Protein AF-A0A952UTQ4-F1 (afdb_monomer_lite)

Sequence (171 aa):
MLCSLGALASLALGCSELERYDTKAGEAYCGNIVGAEFIRTPERQGGFSQELRARITLDVNQQHGPQLVLTTSDVSGPCAPRPTFDDAPLVTVPELSSDPFSQLTFGDGRDYNFVGWVESTCRGPVMAVVSLMNDSELELRLLKPPVETEAGPRPAFALFRTKLSTGSCGF

Foldseek 3Di:
DDDDDDDPDDPPPPPDPCVLLAADVQKWWKWFWDQDPVQFDDVVQVADDRRKMKTKGWDQPDPQGIKMFIAIDPCVGPLHVGGQGDRWIWPWDHDDPPDPVNVDDPDPFFPDKTKTWTQTNPPGIWIWIWTCGNVRKIKIKTWAFFDQDPVGTDIGIIIIITHMDRHDSPD

Secondary structure (DSSP, 8-state):
--------------S-GGGGGPPPTTEEEEEEB---TTT--BGGGT-B-TT-EEEEEEE---TTS-EEEEEES-TTSTTTTS-SSSSEEEEEPP--TT-GGGG----SSEEEEEEEEEEETTTEEEEEEEEEETTSEEEEEEEEEEEP-TT--EEEEEEEEEEEEES----

Radius of gyration: 19.67 Å; chains: 1; bounding box: 75×30×57 Å

Structure (mmCIF, N/CA/C/O backbone):
data_AF-A0A952UTQ4-F1
#
_entry.id   AF-A0A952UTQ4-F1
#
loop_
_atom_site.group_PDB
_atom_site.id
_atom_site.type_symbol
_atom_site.label_atom_id
_atom_site.label_alt_id
_atom_site.label_comp_id
_atom_site.label_asym_id
_atom_site.label_entity_id
_atom_site.label_seq_id
_atom_site.pdbx_PDB_ins_code
_atom_site.Cartn_x
_atom_site.Cartn_y
_atom_site.Cartn_z
_atom_site.occupancy
_atom_site.B_iso_or_equiv
_atom_site.auth_seq_id
_atom_site.auth_comp_id
_atom_site.auth_asym_id
_atom_site.auth_atom_id
_atom_site.pdbx_PDB_model_num
ATOM 1 N N . MET A 1 1 ? -56.615 10.408 33.023 1.00 39.06 1 MET A N 1
ATOM 2 C CA . MET A 1 1 ? -56.529 9.671 31.748 1.00 39.06 1 MET A CA 1
ATOM 3 C C . MET A 1 1 ? -55.117 9.895 31.218 1.00 39.06 1 MET A C 1
ATOM 5 O O . MET A 1 1 ? -54.803 11.011 30.834 1.00 39.06 1 MET A O 1
ATOM 9 N N . LEU A 1 2 ? -54.234 8.905 31.400 1.00 53.53 2 LEU A N 1
ATOM 10 C CA . LEU A 1 2 ? -52.824 8.930 30.987 1.00 53.53 2 LEU A CA 1
ATOM 11 C C . LEU A 1 2 ? -52.709 8.654 29.478 1.00 53.53 2 LEU A C 1
ATOM 13 O O . LEU A 1 2 ? -53.370 7.734 29.004 1.00 53.53 2 LEU A O 1
ATOM 17 N N . CYS A 1 3 ? -51.853 9.388 28.766 1.00 40.62 3 CYS A N 1
ATOM 18 C CA . CYS A 1 3 ? -51.257 9.029 27.465 1.00 40.62 3 CYS A CA 1
ATOM 19 C C . CYS A 1 3 ? -50.252 10.130 27.092 1.00 40.62 3 CYS A C 1
ATOM 21 O O . CYS A 1 3 ? -50.626 11.294 27.115 1.00 40.62 3 CYS A O 1
ATOM 23 N N . SER A 1 4 ? -48.999 9.935 26.709 1.00 50.59 4 SER A N 1
ATOM 24 C CA . SER A 1 4 ? -48.056 8.819 26.715 1.00 50.59 4 SER A CA 1
ATOM 25 C C . SER A 1 4 ? -46.700 9.496 26.479 1.00 50.59 4 SER A C 1
ATOM 27 O O . SER A 1 4 ? -46.559 10.235 25.507 1.00 50.59 4 SER A O 1
ATOM 29 N N . LEU A 1 5 ? -45.711 9.281 27.352 1.00 60.00 5 LEU A N 1
ATOM 30 C CA . LEU A 1 5 ? -44.307 9.491 26.989 1.00 60.00 5 LEU A CA 1
ATOM 31 C C . LEU A 1 5 ? -43.943 8.364 26.014 1.00 60.00 5 LEU A C 1
ATOM 33 O O . LEU A 1 5 ? -44.073 7.197 26.379 1.00 60.00 5 LEU A O 1
ATOM 37 N N . GLY A 1 6 ? -43.520 8.683 24.791 1.00 49.53 6 GLY A N 1
ATOM 38 C CA . GLY A 1 6 ? -43.245 7.665 23.778 1.00 49.53 6 GLY A CA 1
ATOM 39 C C . GLY A 1 6 ? -42.192 8.079 22.756 1.00 49.53 6 GLY A C 1
ATOM 40 O O . GLY A 1 6 ? -42.510 8.752 21.787 1.00 49.53 6 GLY A O 1
ATOM 41 N N . ALA A 1 7 ? -40.970 7.594 22.992 1.00 52.22 7 ALA A N 1
ATOM 42 C CA . ALA A 1 7 ? -39.942 7.233 22.009 1.00 52.22 7 ALA A CA 1
ATOM 43 C C . ALA A 1 7 ? -39.345 8.331 21.098 1.00 52.22 7 ALA A C 1
ATOM 45 O O . ALA A 1 7 ? -39.645 8.423 19.913 1.00 52.22 7 ALA A O 1
ATOM 46 N N . LEU A 1 8 ? -38.356 9.053 21.636 1.00 51.09 8 LEU A N 1
ATOM 47 C CA . LEU A 1 8 ? -37.249 9.643 20.871 1.00 51.09 8 LEU A CA 1
ATOM 48 C C . LEU A 1 8 ? -35.978 8.836 21.175 1.00 51.09 8 LEU A C 1
ATOM 50 O O . LEU A 1 8 ? -35.185 9.209 22.032 1.00 51.09 8 LEU A O 1
ATOM 54 N N . ALA A 1 9 ? -35.816 7.681 20.535 1.00 57.69 9 ALA A N 1
ATOM 55 C CA . ALA A 1 9 ? -34.565 6.928 20.555 1.00 57.69 9 ALA A CA 1
ATOM 56 C C . ALA A 1 9 ? -34.515 6.000 19.336 1.00 57.69 9 ALA A C 1
ATOM 58 O O . ALA A 1 9 ? -35.528 5.382 19.012 1.00 57.69 9 ALA A O 1
ATOM 59 N N . SER A 1 10 ? -33.328 5.895 18.726 1.00 49.22 10 SER A N 1
ATOM 60 C CA . SER A 1 10 ? -32.946 5.012 17.603 1.00 49.22 10 SER A CA 1
ATOM 61 C C . SER A 1 10 ? -32.897 5.648 16.201 1.00 49.22 10 SER A C 1
ATOM 63 O O . SER A 1 10 ? -33.467 5.121 15.254 1.00 49.22 10 SER A O 1
ATOM 65 N N . LEU A 1 11 ? -32.137 6.738 16.040 1.00 47.31 11 LEU A N 1
ATOM 66 C CA . LEU A 1 11 ? -31.572 7.169 14.742 1.00 47.31 11 LEU A CA 1
ATOM 67 C C . LEU A 1 11 ? -30.029 7.146 14.782 1.00 47.31 11 LEU A C 1
ATOM 69 O O . LEU A 1 11 ? -29.372 8.070 14.320 1.00 47.31 11 LEU A O 1
ATOM 73 N N . ALA A 1 12 ? -29.441 6.109 15.387 1.00 51.69 12 ALA A N 1
ATOM 74 C CA . ALA A 1 12 ? -27.987 5.979 15.554 1.00 51.69 12 ALA A CA 1
ATOM 75 C C . ALA A 1 12 ? -27.434 4.644 15.020 1.00 51.69 12 ALA A C 1
ATOM 77 O O . ALA A 1 12 ? -26.519 4.077 15.604 1.00 51.69 12 ALA A O 1
ATOM 78 N N . LEU A 1 13 ? -27.999 4.108 13.934 1.00 47.84 13 LEU A N 1
ATOM 79 C CA . LEU A 1 13 ? -27.499 2.884 13.292 1.00 47.84 13 LEU A CA 1
ATOM 80 C C . LEU A 1 13 ? -27.255 3.148 11.807 1.00 47.84 13 LEU A C 1
ATOM 82 O O . LEU A 1 13 ? -28.045 2.778 10.946 1.00 47.84 13 LEU A O 1
ATOM 86 N N . GLY A 1 14 ? -26.170 3.865 11.545 1.00 43.69 14 GLY A N 1
ATOM 87 C CA . GLY A 1 14 ? -25.640 4.095 10.205 1.00 43.69 14 GLY A CA 1
ATOM 88 C C . GLY A 1 14 ? -24.215 4.649 10.206 1.00 43.69 14 GLY A C 1
ATOM 89 O O . GLY A 1 14 ? -23.772 5.118 9.163 1.00 43.69 14 GLY A O 1
ATOM 90 N N . CYS A 1 15 ? -23.512 4.632 11.351 1.00 54.62 15 CYS A N 1
ATOM 91 C CA . CYS A 1 15 ? -22.056 4.799 11.364 1.00 54.62 15 CYS A CA 1
ATOM 92 C C . CYS A 1 15 ? -21.483 3.719 10.451 1.00 54.62 15 CYS A C 1
ATOM 94 O O . CYS A 1 15 ? -21.892 2.556 10.541 1.00 54.62 15 CYS A O 1
ATOM 96 N N . SER A 1 16 ? -20.683 4.144 9.481 1.00 59.03 16 SER A N 1
ATOM 97 C CA . SER A 1 16 ? -20.438 3.343 8.291 1.00 59.03 16 SER A CA 1
ATOM 98 C C . SER A 1 16 ? -19.697 2.069 8.683 1.00 59.03 16 SER A C 1
ATOM 100 O O . SER A 1 16 ? -18.758 2.097 9.475 1.00 59.03 16 SER A O 1
ATOM 102 N N . GLU A 1 17 ? -20.110 0.932 8.124 1.00 77.44 17 GLU A N 1
ATOM 103 C CA . GLU A 1 17 ? -19.470 -0.362 8.376 1.00 77.44 17 GLU A CA 1
ATOM 104 C C . GLU A 1 17 ? -17.954 -0.343 8.069 1.00 77.44 17 GLU A C 1
ATOM 106 O O . GLU A 1 17 ? -17.196 -1.178 8.562 1.00 77.44 17 GLU A O 1
ATOM 111 N N . LEU A 1 18 ? -17.505 0.661 7.312 1.00 87.50 18 LEU A N 1
ATOM 112 C CA . LEU A 1 18 ? -16.127 0.868 6.902 1.00 87.50 18 LEU A CA 1
ATOM 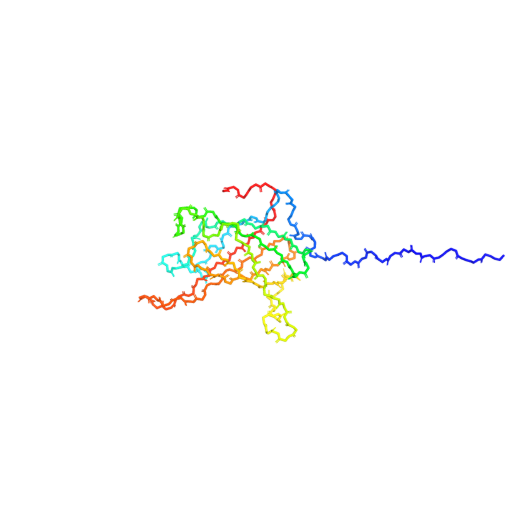113 C C . LEU A 1 18 ? -15.235 1.500 7.983 1.00 87.50 18 LEU A C 1
ATOM 115 O O . LEU A 1 18 ? -14.019 1.367 7.892 1.00 87.50 18 LEU A O 1
ATOM 119 N N . GLU A 1 19 ? -15.792 2.121 9.029 1.00 90.06 19 GLU A N 1
ATOM 120 C CA . GLU A 1 19 ? -15.005 2.747 10.113 1.00 90.06 19 GLU A CA 1
ATOM 121 C C . GLU A 1 19 ? -14.076 1.745 10.821 1.00 90.06 19 GLU A C 1
ATOM 123 O O . GLU A 1 19 ? -13.051 2.120 11.386 1.00 90.06 19 GLU A O 1
ATOM 128 N N . ARG A 1 20 ? -14.386 0.441 10.761 1.00 91.06 20 ARG A N 1
ATOM 129 C CA . ARG A 1 20 ? -13.507 -0.612 11.295 1.00 91.06 20 ARG A CA 1
ATOM 130 C C . ARG A 1 20 ? -12.158 -0.719 10.574 1.00 91.06 20 ARG A C 1
ATOM 132 O O . ARG A 1 20 ? -11.263 -1.367 11.110 1.00 91.06 20 ARG A O 1
ATOM 139 N N . TYR A 1 21 ? -12.034 -0.139 9.378 1.00 94.50 21 TYR A N 1
ATOM 140 C CA . TYR A 1 21 ? -10.802 -0.134 8.589 1.00 94.50 21 TYR A CA 1
ATOM 141 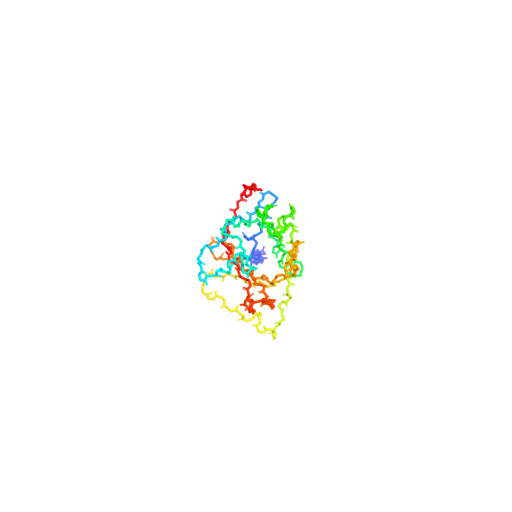C C . TYR A 1 21 ? -9.954 1.126 8.792 1.00 94.50 21 TYR A C 1
ATOM 143 O O . TYR A 1 21 ? -8.8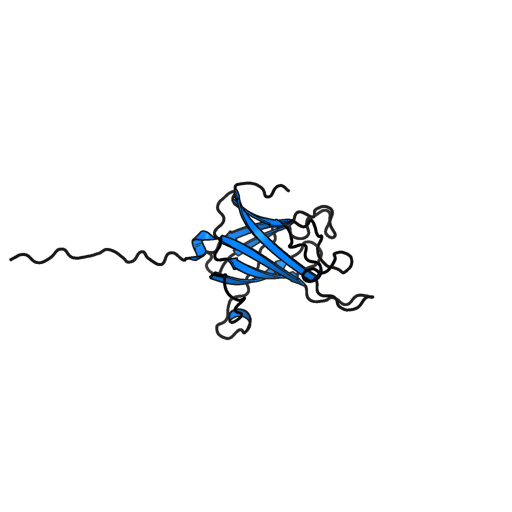53 1.202 8.250 1.00 94.50 21 TYR A O 1
ATOM 151 N N . ASP A 1 22 ? -10.430 2.112 9.554 1.00 94.81 22 ASP A N 1
ATOM 152 C CA . ASP A 1 22 ? -9.638 3.307 9.831 1.00 94.81 22 ASP A CA 1
ATOM 153 C C . ASP A 1 22 ? -8.403 2.979 10.663 1.00 94.81 22 ASP A C 1
ATOM 155 O O . ASP A 1 22 ? -8.474 2.328 11.707 1.00 94.81 22 ASP A O 1
ATOM 159 N N . THR A 1 23 ? -7.259 3.501 10.228 1.00 96.12 23 THR A N 1
ATOM 160 C CA . THR A 1 23 ? -6.030 3.451 11.019 1.00 96.12 23 THR A CA 1
ATOM 161 C C . THR A 1 23 ? -5.966 4.635 11.971 1.00 96.12 23 THR A C 1
ATOM 163 O O . THR A 1 23 ? -6.045 5.790 11.550 1.00 96.12 23 THR A O 1
ATOM 166 N N . LYS A 1 24 ? -5.761 4.367 13.261 1.00 95.12 24 LYS A N 1
ATOM 167 C CA . LYS A 1 24 ? -5.514 5.409 14.265 1.00 95.12 24 LYS A CA 1
ATOM 168 C C . LYS A 1 24 ? -4.048 5.836 14.272 1.00 95.12 24 LYS A C 1
ATOM 170 O O . LYS A 1 24 ? -3.179 5.234 13.642 1.00 95.12 24 LYS A O 1
ATOM 175 N N . ALA A 1 25 ? -3.746 6.875 15.049 1.00 93.62 25 ALA A N 1
ATOM 176 C CA . ALA A 1 25 ? -2.372 7.309 15.272 1.00 93.62 25 ALA A CA 1
ATOM 177 C C . ALA A 1 25 ? -1.501 6.150 15.794 1.00 93.62 25 ALA A C 1
ATOM 179 O O . ALA A 1 25 ? -1.772 5.577 16.849 1.00 93.62 25 ALA A O 1
ATOM 180 N N . GLY A 1 26 ? -0.440 5.828 15.052 1.00 93.56 26 GLY A N 1
ATOM 181 C CA . GLY A 1 26 ? 0.471 4.727 15.374 1.00 93.56 26 GLY A CA 1
ATOM 182 C C . GLY A 1 26 ? 0.010 3.348 14.894 1.00 93.56 26 GLY A C 1
ATOM 183 O O . GLY A 1 26 ? 0.735 2.382 15.115 1.00 93.56 26 GLY A O 1
ATOM 184 N N . GLU A 1 27 ? -1.140 3.240 14.230 1.00 96.88 27 GLU A N 1
ATOM 185 C CA . GLU A 1 27 ? -1.583 2.018 13.561 1.00 96.88 27 GLU A CA 1
ATOM 186 C C . GLU A 1 27 ? -1.233 2.057 12.072 1.00 96.88 27 GLU A C 1
ATOM 188 O O . GLU A 1 27 ? -1.159 3.117 11.447 1.00 96.88 27 GLU A O 1
ATOM 193 N N . ALA A 1 28 ? -1.002 0.880 11.500 1.00 97.62 28 ALA A N 1
ATOM 194 C CA . ALA A 1 28 ? -0.889 0.700 10.064 1.00 97.62 28 ALA A CA 1
ATOM 195 C C . ALA A 1 28 ? -1.245 -0.735 9.678 1.00 97.62 28 ALA A C 1
ATOM 197 O O . ALA A 1 28 ? -1.017 -1.684 10.427 1.00 97.62 28 ALA A O 1
ATOM 198 N N . TYR A 1 29 ? -1.745 -0.899 8.465 1.00 97.94 29 TYR A N 1
ATOM 199 C CA . TYR A 1 29 ? -1.822 -2.181 7.795 1.00 97.94 29 TYR A CA 1
ATOM 200 C C . TYR A 1 29 ? -0.426 -2.594 7.325 1.00 97.94 29 TYR A C 1
ATOM 202 O O . TYR A 1 29 ? 0.164 -1.957 6.450 1.00 97.94 29 TYR A O 1
ATOM 210 N N . CYS A 1 30 ? 0.103 -3.667 7.906 1.00 97.94 30 CYS A N 1
ATOM 211 C CA . CYS A 1 30 ? 1.422 -4.208 7.593 1.00 97.94 30 CYS A CA 1
ATOM 212 C C . CYS A 1 30 ? 1.284 -5.562 6.895 1.00 97.94 30 CYS A C 1
ATOM 214 O O . CYS A 1 30 ? 0.489 -6.406 7.313 1.00 97.94 30 CYS A O 1
ATOM 216 N N . GLY A 1 31 ? 2.077 -5.811 5.855 1.00 95.94 31 GLY A N 1
ATOM 217 C CA . GLY A 1 31 ? 2.091 -7.124 5.214 1.00 95.94 31 GLY A CA 1
ATOM 218 C C . GLY A 1 31 ? 3.204 -7.313 4.198 1.00 95.94 31 GLY A C 1
ATOM 219 O O . GLY A 1 31 ? 3.858 -6.361 3.775 1.00 95.94 31 GLY A O 1
ATOM 220 N N . ASN A 1 32 ? 3.412 -8.571 3.818 1.00 94.38 32 ASN A N 1
ATOM 221 C CA . ASN A 1 32 ? 4.358 -8.957 2.778 1.00 94.38 32 ASN A CA 1
ATOM 222 C C . ASN A 1 32 ? 3.648 -9.035 1.424 1.00 94.38 32 ASN A C 1
ATOM 224 O O . ASN A 1 32 ? 2.440 -9.290 1.347 1.00 94.38 32 ASN A O 1
ATOM 228 N N . ILE A 1 33 ? 4.416 -8.876 0.352 1.00 91.12 33 ILE A N 1
ATOM 229 C CA . ILE A 1 33 ? 3.971 -9.269 -0.979 1.00 91.12 33 ILE A CA 1
ATOM 230 C C . ILE A 1 33 ? 3.661 -10.775 -0.998 1.00 91.12 33 ILE A C 1
ATOM 232 O O . ILE A 1 33 ? 4.375 -11.598 -0.424 1.00 91.12 33 ILE A O 1
ATOM 236 N N . VAL A 1 34 ? 2.577 -11.158 -1.664 1.00 89.69 34 VAL A N 1
ATOM 237 C CA . VAL A 1 34 ? 2.203 -12.557 -1.862 1.00 89.69 34 VAL A CA 1
ATOM 238 C C . VAL A 1 34 ? 3.170 -13.172 -2.876 1.00 89.69 34 VAL A C 1
ATOM 240 O O . VAL A 1 34 ? 3.165 -12.830 -4.057 1.00 89.69 34 VAL A O 1
ATOM 243 N N . GLY A 1 35 ? 4.021 -14.085 -2.402 1.00 69.31 35 GLY A N 1
ATOM 244 C CA . GLY A 1 35 ? 5.184 -14.609 -3.133 1.00 69.31 35 GLY A CA 1
ATOM 245 C C . GLY A 1 35 ? 4.906 -15.608 -4.263 1.00 69.31 35 GLY A C 1
ATOM 246 O O . GLY A 1 35 ? 5.851 -16.191 -4.791 1.00 69.31 35 GLY A O 1
ATOM 247 N N . ALA A 1 36 ? 3.650 -15.835 -4.650 1.00 66.75 36 ALA A N 1
ATOM 248 C CA . ALA A 1 36 ? 3.324 -16.794 -5.701 1.00 66.75 36 ALA A CA 1
ATOM 249 C C . ALA A 1 36 ? 3.823 -16.310 -7.078 1.00 66.75 36 ALA A C 1
ATOM 251 O O . ALA A 1 36 ? 3.424 -15.248 -7.556 1.00 66.75 36 ALA A O 1
ATOM 252 N N . GLU A 1 37 ? 4.684 -17.095 -7.740 1.00 64.12 37 GLU A N 1
ATOM 253 C CA . GLU A 1 37 ? 5.330 -16.699 -9.006 1.00 64.12 37 GLU A CA 1
ATOM 254 C C . GLU A 1 37 ? 4.345 -16.401 -10.143 1.00 64.12 37 GLU A C 1
ATOM 256 O O . GLU A 1 37 ? 4.632 -15.562 -10.987 1.00 64.12 37 GLU A O 1
ATOM 261 N N . PHE A 1 38 ? 3.171 -17.038 -10.150 1.00 64.62 38 PHE A N 1
ATOM 262 C CA . PHE A 1 38 ? 2.131 -16.784 -11.155 1.00 64.62 38 PHE A CA 1
ATOM 263 C C . PHE A 1 38 ? 1.373 -15.471 -10.929 1.00 64.62 38 PHE A C 1
ATOM 265 O O . PHE A 1 38 ? 0.689 -14.993 -11.829 1.00 64.62 38 PHE A O 1
ATOM 272 N N . ILE A 1 39 ? 1.470 -14.902 -9.727 1.00 63.72 39 ILE A N 1
ATOM 273 C CA . ILE A 1 39 ? 0.805 -13.655 -9.362 1.00 63.72 39 ILE A CA 1
ATOM 274 C C . ILE A 1 39 ? 1.730 -12.472 -9.655 1.00 63.72 39 ILE A C 1
ATOM 276 O O . ILE A 1 39 ? 1.255 -11.406 -10.008 1.00 63.72 39 ILE A O 1
ATOM 280 N N . ARG A 1 40 ? 3.052 -12.640 -9.557 1.00 71.69 40 ARG A N 1
ATOM 281 C CA . ARG A 1 40 ? 4.013 -11.530 -9.539 1.00 71.69 40 ARG A CA 1
ATOM 282 C C . ARG A 1 40 ? 4.885 -11.480 -10.792 1.00 71.69 40 ARG A C 1
ATOM 284 O O . ARG A 1 40 ? 5.485 -12.474 -11.189 1.00 71.69 40 ARG A O 1
ATOM 291 N N . THR A 1 41 ? 5.114 -10.276 -11.308 1.00 74.31 41 THR A N 1
ATOM 292 C CA . THR A 1 41 ? 6.200 -10.034 -12.271 1.00 74.31 41 THR A CA 1
ATOM 293 C C . THR A 1 41 ? 7.543 -9.994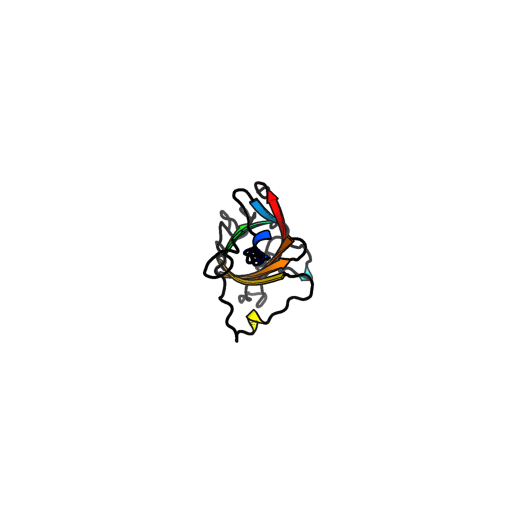 -11.529 1.00 74.31 41 THR A C 1
ATOM 295 O O . THR A 1 41 ? 7.683 -9.221 -10.579 1.00 74.31 41 THR A O 1
ATOM 298 N N . PRO A 1 42 ? 8.560 -10.788 -11.908 1.00 74.25 42 PRO A N 1
ATOM 299 C CA . PRO A 1 42 ? 9.871 -10.718 -11.269 1.00 74.25 42 PRO A CA 1
ATOM 300 C C . PRO A 1 42 ? 10.508 -9.329 -11.398 1.00 74.25 42 PRO A C 1
ATOM 302 O O . PRO A 1 42 ? 10.408 -8.686 -12.440 1.00 74.25 42 PRO A O 1
ATOM 305 N N . GLU A 1 43 ? 11.238 -8.892 -10.372 1.00 78.25 43 GLU A N 1
ATOM 306 C CA . GLU A 1 43 ? 11.921 -7.588 -10.347 1.00 78.25 43 GLU A CA 1
ATOM 307 C C . GLU A 1 43 ? 12.848 -7.360 -11.550 1.00 78.25 43 GLU A C 1
ATOM 309 O O . GLU A 1 43 ? 12.783 -6.312 -12.189 1.00 78.25 43 GLU A O 1
ATOM 314 N N . ARG A 1 44 ? 13.615 -8.386 -11.949 1.00 73.81 44 ARG A N 1
ATOM 315 C CA . ARG A 1 44 ? 14.469 -8.372 -13.156 1.00 73.81 44 ARG A CA 1
ATOM 316 C C . ARG A 1 44 ? 13.713 -8.124 -14.471 1.00 73.81 44 ARG A C 1
ATOM 318 O O . ARG A 1 44 ? 14.335 -7.966 -15.511 1.00 73.81 44 ARG A O 1
ATOM 325 N N . GLN A 1 45 ? 12.384 -8.161 -14.439 1.00 74.00 45 GLN A N 1
ATOM 326 C CA . GLN A 1 45 ? 11.484 -7.940 -15.572 1.00 74.00 45 GLN A CA 1
ATOM 327 C C . GLN A 1 45 ? 10.621 -6.683 -15.367 1.00 74.00 45 GLN A C 1
ATOM 329 O O . GLN A 1 45 ? 9.553 -6.573 -15.958 1.00 74.00 45 GLN A O 1
ATOM 334 N N . GLY A 1 46 ? 11.049 -5.763 -14.495 1.00 75.12 46 GLY A N 1
ATOM 335 C CA . GLY A 1 46 ? 10.316 -4.533 -14.177 1.00 75.12 46 GLY A CA 1
ATOM 336 C C . GLY A 1 46 ? 9.274 -4.685 -13.066 1.00 75.12 46 GLY A C 1
ATOM 337 O O . GLY A 1 46 ? 8.557 -3.732 -12.767 1.00 75.12 46 GLY A O 1
ATOM 338 N N . GLY A 1 47 ? 9.190 -5.859 -12.437 1.00 82.25 47 GLY A N 1
ATOM 339 C CA . GLY A 1 47 ? 8.278 -6.119 -11.330 1.00 82.25 47 GLY A CA 1
ATOM 340 C C . GLY A 1 47 ? 8.805 -5.707 -9.954 1.00 82.25 47 GLY A C 1
ATOM 341 O O . GLY A 1 47 ? 9.674 -4.840 -9.842 1.00 82.25 47 GLY A O 1
ATOM 342 N N . PHE A 1 48 ? 8.280 -6.331 -8.901 1.00 84.69 48 PHE A N 1
ATOM 343 C CA . PHE A 1 48 ? 8.568 -5.994 -7.500 1.00 84.69 48 PHE A CA 1
ATOM 344 C C . PHE A 1 48 ? 9.391 -7.095 -6.813 1.00 84.69 48 PHE A C 1
ATOM 346 O O . PHE A 1 48 ? 9.295 -8.260 -7.204 1.00 84.69 48 PHE A O 1
ATOM 353 N N . SER A 1 49 ? 10.192 -6.753 -5.798 1.00 86.00 49 SER A N 1
ATOM 354 C CA . SER A 1 49 ? 10.960 -7.727 -4.996 1.00 86.00 49 SER A CA 1
ATOM 355 C C . SER A 1 49 ? 10.049 -8.737 -4.271 1.00 86.00 49 SER A C 1
ATOM 357 O O . SER A 1 49 ? 8.897 -8.425 -3.985 1.00 86.00 49 SER A O 1
ATOM 359 N N . GLN A 1 50 ? 10.542 -9.953 -3.985 1.00 85.31 50 GLN A N 1
ATOM 360 C CA . GLN A 1 50 ? 9.807 -10.978 -3.207 1.00 85.31 50 GLN A CA 1
ATOM 361 C C . GLN A 1 50 ? 9.770 -10.685 -1.707 1.00 85.31 50 GLN A C 1
ATOM 363 O O . GLN A 1 50 ? 8.882 -11.168 -1.018 1.00 85.31 50 GLN A O 1
ATOM 368 N N . GLU A 1 51 ? 10.704 -9.872 -1.226 1.00 87.69 51 GLU A N 1
ATOM 369 C CA . GLU A 1 51 ? 10.814 -9.488 0.185 1.00 87.69 51 GLU A CA 1
ATOM 370 C C . GLU A 1 51 ? 10.140 -8.133 0.451 1.00 87.69 51 GLU A C 1
ATOM 372 O O . GLU A 1 51 ? 10.353 -7.498 1.486 1.00 87.69 51 GLU A O 1
ATOM 377 N N . LEU A 1 52 ? 9.367 -7.637 -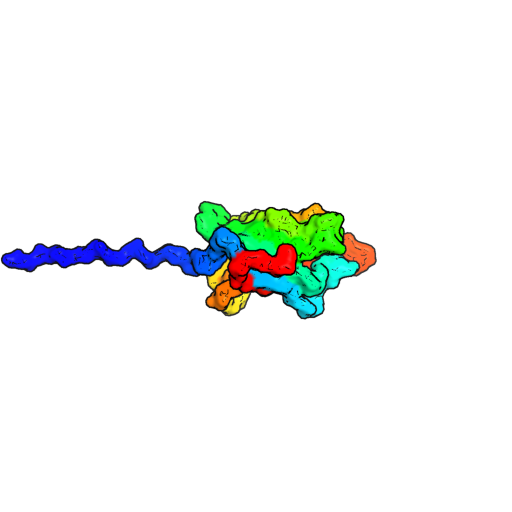0.523 1.00 91.50 52 LEU A N 1
ATOM 378 C CA . LEU A 1 52 ? 8.736 -6.332 -0.441 1.00 91.50 52 LEU A CA 1
ATOM 379 C C . LEU A 1 52 ? 7.652 -6.354 0.637 1.00 91.50 52 LEU A C 1
ATOM 381 O O . LEU A 1 52 ? 6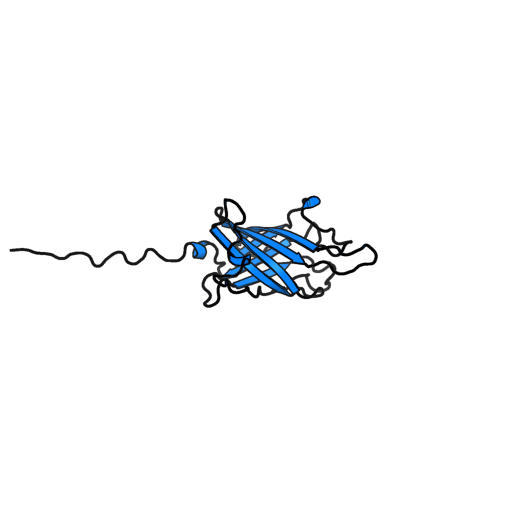.686 -7.115 0.554 1.00 91.50 52 LEU A O 1
ATOM 385 N N . ARG A 1 53 ? 7.803 -5.483 1.631 1.00 95.56 53 ARG A N 1
ATOM 386 C CA . ARG A 1 53 ? 6.795 -5.234 2.660 1.00 95.56 53 ARG A CA 1
ATOM 387 C C . ARG A 1 53 ? 6.097 -3.917 2.394 1.00 95.56 53 ARG A C 1
ATOM 389 O O . ARG A 1 53 ? 6.730 -2.974 1.922 1.00 95.56 53 ARG A O 1
ATOM 396 N N . ALA A 1 54 ? 4.811 -3.870 2.715 1.00 97.38 54 ALA A N 1
ATOM 397 C CA . ALA A 1 54 ? 3.984 -2.678 2.645 1.00 97.38 54 ALA A CA 1
ATOM 398 C C . ALA A 1 54 ? 3.557 -2.240 4.048 1.00 97.38 54 ALA A C 1
ATOM 400 O O . ALA A 1 54 ? 3.217 -3.067 4.900 1.00 97.38 54 ALA A O 1
ATOM 401 N N . ARG A 1 55 ? 3.560 -0.923 4.245 1.00 98.00 55 ARG A N 1
ATOM 402 C CA . ARG A 1 55 ? 2.945 -0.199 5.351 1.00 98.00 55 ARG A CA 1
ATOM 403 C C . ARG A 1 55 ? 1.884 0.714 4.762 1.00 98.00 55 ARG A C 1
ATOM 405 O O . ARG A 1 55 ? 2.185 1.498 3.865 1.00 98.00 55 ARG A O 1
ATOM 412 N N . ILE A 1 56 ? 0.665 0.596 5.264 1.00 98.06 56 ILE A N 1
ATOM 413 C CA . ILE A 1 56 ? -0.496 1.296 4.732 1.00 98.06 56 ILE A CA 1
ATOM 414 C C . ILE A 1 56 ? -1.240 1.990 5.874 1.00 98.06 56 ILE A C 1
ATOM 416 O O . ILE A 1 56 ? -1.594 1.341 6.856 1.00 98.06 56 ILE A O 1
ATOM 420 N N . THR A 1 57 ? -1.506 3.285 5.744 1.00 97.69 57 THR A N 1
ATOM 421 C CA . THR A 1 57 ? -2.498 3.979 6.584 1.00 97.69 57 THR A CA 1
ATOM 422 C C . THR A 1 57 ? -3.739 4.265 5.760 1.00 97.69 57 THR A C 1
ATOM 424 O O . THR A 1 57 ? -3.623 4.552 4.569 1.00 97.69 57 THR A O 1
ATOM 427 N N . LEU A 1 58 ? -4.907 4.170 6.382 1.00 96.88 58 LEU A N 1
ATOM 428 C CA . LEU A 1 58 ? -6.204 4.288 5.732 1.00 96.88 58 LEU A CA 1
ATOM 429 C C . LEU A 1 58 ? -7.120 5.193 6.559 1.00 96.88 58 LEU A C 1
ATOM 431 O O . LEU A 1 58 ? -7.223 5.028 7.773 1.00 96.88 58 LEU A O 1
ATOM 435 N N . ASP A 1 59 ? -7.773 6.122 5.872 1.00 94.81 59 ASP A N 1
ATOM 436 C CA . ASP A 1 59 ? -8.848 6.965 6.388 1.00 94.81 59 ASP A CA 1
ATOM 437 C C . ASP A 1 59 ? -10.047 6.864 5.435 1.00 94.81 59 ASP A C 1
ATOM 439 O O . ASP A 1 59 ? -10.014 7.369 4.311 1.00 94.81 59 ASP A O 1
ATOM 443 N N . VAL A 1 60 ? -11.096 6.163 5.856 1.00 91.62 60 VAL A N 1
ATOM 444 C CA . VAL A 1 60 ? -12.322 5.930 5.087 1.00 91.62 60 VAL A CA 1
ATOM 445 C C . VAL A 1 60 ? -13.338 7.066 5.223 1.00 91.62 60 VAL A C 1
ATOM 447 O O . VAL A 1 60 ? -14.305 7.106 4.466 1.00 91.62 60 VAL A O 1
ATOM 450 N N . ASN A 1 61 ? -13.124 8.012 6.140 1.00 85.50 61 ASN A N 1
ATOM 451 C CA . ASN A 1 61 ? -14.093 9.042 6.527 1.00 85.50 61 ASN A CA 1
ATOM 452 C C . ASN A 1 61 ? -13.911 10.375 5.780 1.00 85.50 61 ASN A C 1
ATOM 454 O O . ASN A 1 61 ? -14.315 11.446 6.242 1.00 85.50 61 ASN A O 1
ATOM 458 N N . GLN A 1 62 ? -13.313 10.322 4.594 1.00 84.06 62 GLN A N 1
ATOM 459 C CA . GLN A 1 62 ? -12.969 11.498 3.806 1.00 84.06 62 GLN A CA 1
ATOM 460 C C . GLN A 1 62 ? -14.078 11.873 2.814 1.00 84.06 62 GLN A C 1
ATOM 462 O O . GLN A 1 62 ? -14.712 11.025 2.189 1.00 84.06 62 GLN A O 1
ATOM 467 N N . GLN A 1 63 ? -14.285 13.182 2.620 1.00 77.62 63 GLN A N 1
ATOM 468 C CA . GLN A 1 63 ? -15.376 13.733 1.796 1.00 77.62 63 GLN A CA 1
ATOM 469 C C . GLN A 1 63 ? -15.380 13.219 0.343 1.00 77.62 63 GLN A C 1
ATOM 471 O O . GLN A 1 63 ? -16.431 13.174 -0.291 1.00 77.62 63 GLN A O 1
ATOM 476 N N . HIS A 1 64 ? -14.212 12.845 -0.182 1.00 79.94 64 HIS A N 1
ATOM 477 C CA . HIS A 1 64 ? -14.020 12.418 -1.570 1.00 79.94 64 HIS A CA 1
ATOM 478 C C . HIS A 1 64 ? -13.721 10.912 -1.696 1.00 79.94 64 HIS A C 1
ATOM 480 O O . HIS A 1 64 ? -13.134 10.485 -2.688 1.00 79.94 64 HIS A O 1
ATOM 486 N N . GLY A 1 65 ? -14.129 10.119 -0.700 1.00 83.81 65 GLY A N 1
ATOM 487 C CA . GLY A 1 65 ? -13.851 8.684 -0.613 1.00 83.81 65 GLY A CA 1
ATOM 488 C C . GLY A 1 65 ? -12.564 8.373 0.159 1.00 83.81 65 GLY A C 1
ATOM 489 O O . GLY A 1 65 ? -11.848 9.303 0.540 1.00 83.81 65 GLY A O 1
ATOM 490 N N . PRO A 1 66 ? -12.261 7.083 0.403 1.00 90.38 66 PRO A N 1
ATOM 491 C CA . PRO A 1 66 ? -11.148 6.684 1.257 1.00 90.38 66 PRO A CA 1
ATOM 492 C C . PRO A 1 66 ? -9.799 7.221 0.781 1.00 90.38 66 PRO A C 1
ATOM 494 O O . PRO A 1 66 ? -9.507 7.238 -0.418 1.00 90.38 66 PRO A O 1
ATOM 497 N N . GLN A 1 67 ? -8.957 7.610 1.735 1.00 92.25 67 GLN A N 1
ATOM 498 C CA . GLN A 1 67 ? -7.574 8.009 1.514 1.00 92.25 67 GLN A CA 1
ATOM 499 C C . GLN A 1 67 ? -6.628 6.962 2.077 1.00 92.25 67 GLN A C 1
ATOM 501 O O . GLN A 1 67 ? -6.756 6.529 3.219 1.00 92.25 67 GLN A O 1
ATOM 506 N N . LEU A 1 68 ? -5.647 6.582 1.268 1.00 95.81 68 LEU A N 1
ATOM 507 C CA . LEU A 1 68 ? -4.633 5.605 1.627 1.00 95.81 68 LEU A CA 1
ATOM 508 C C . LEU A 1 68 ? -3.247 6.216 1.440 1.00 95.81 68 LEU A C 1
ATOM 510 O O . LEU A 1 68 ? -3.021 6.918 0.460 1.00 95.81 68 LEU A O 1
ATOM 514 N N . VAL A 1 69 ? -2.308 5.914 2.335 1.00 97.75 69 VAL A N 1
ATOM 515 C CA . VAL A 1 69 ? -0.881 6.231 2.152 1.00 97.75 69 VAL A CA 1
ATOM 516 C C . VAL A 1 69 ? -0.080 4.938 2.178 1.00 97.75 69 VAL A C 1
ATOM 518 O O . VAL A 1 69 ? -0.269 4.120 3.077 1.00 97.75 69 VAL A O 1
ATOM 521 N N . LEU A 1 70 ? 0.791 4.746 1.187 1.00 98.06 70 LEU A N 1
ATOM 522 C CA . LEU A 1 70 ? 1.595 3.544 0.989 1.00 98.06 70 LEU A CA 1
ATOM 523 C C . LEU A 1 70 ? 3.090 3.838 1.142 1.00 98.06 70 LEU A C 1
ATOM 525 O O . LEU A 1 70 ? 3.645 4.672 0.429 1.00 98.06 70 LEU A O 1
ATOM 529 N N . THR A 1 71 ? 3.751 3.038 1.974 1.00 97.56 71 THR A N 1
ATOM 530 C CA . THR A 1 71 ? 5.212 3.012 2.108 1.00 97.56 71 THR A CA 1
ATOM 531 C C . THR A 1 71 ? 5.720 1.579 1.973 1.00 97.56 71 THR A C 1
ATOM 533 O O . THR A 1 71 ? 5.115 0.649 2.514 1.00 97.56 71 THR A O 1
ATOM 536 N N . THR A 1 72 ? 6.827 1.371 1.258 1.00 96.62 72 THR A N 1
ATOM 537 C CA . THR A 1 72 ? 7.449 0.048 1.090 1.00 96.62 72 THR A CA 1
ATOM 538 C C . THR A 1 72 ? 8.841 -0.057 1.709 1.00 96.62 72 THR A C 1
ATOM 540 O O . THR A 1 72 ? 9.474 0.942 2.024 1.00 96.62 72 THR A O 1
ATOM 543 N N . SER A 1 73 ? 9.323 -1.283 1.938 1.00 96.06 73 SER A N 1
ATOM 544 C CA . SER A 1 73 ? 10.567 -1.537 2.691 1.00 96.06 73 SER A CA 1
ATOM 545 C C . SER A 1 73 ? 11.860 -1.556 1.869 1.00 96.06 73 SER A C 1
ATOM 547 O O . SER A 1 73 ? 12.924 -1.885 2.388 1.00 96.06 73 SER A O 1
ATOM 549 N N . ASP A 1 74 ? 11.793 -1.305 0.568 1.00 93.25 74 ASP A N 1
ATOM 550 C CA . ASP A 1 74 ? 12.855 -1.589 -0.398 1.00 93.25 74 ASP A CA 1
ATOM 551 C C . ASP A 1 74 ? 13.807 -0.409 -0.639 1.00 93.25 74 ASP A C 1
ATOM 553 O O . ASP A 1 74 ? 14.066 -0.013 -1.771 1.00 93.25 74 ASP A O 1
ATOM 557 N N . VAL A 1 75 ? 14.397 0.123 0.432 1.00 92.69 75 VAL A N 1
ATOM 558 C CA . VAL A 1 75 ? 15.355 1.250 0.373 1.00 92.69 75 VAL A CA 1
ATOM 559 C C . VAL A 1 75 ? 16.648 0.938 -0.395 1.00 92.69 75 VAL A C 1
ATOM 561 O O . VAL A 1 75 ? 17.334 1.840 -0.868 1.00 92.69 75 VAL A O 1
ATOM 564 N N . SER A 1 76 ? 16.993 -0.344 -0.536 1.00 91.06 76 SER A N 1
ATOM 565 C CA . SER A 1 76 ? 18.101 -0.834 -1.378 1.00 91.06 76 SER A CA 1
ATOM 566 C C . SER A 1 76 ? 17.620 -1.409 -2.715 1.00 91.06 76 SER A C 1
ATOM 568 O O . SER A 1 76 ? 18.378 -2.087 -3.405 1.00 91.06 76 SER A O 1
ATOM 570 N N . GLY A 1 77 ? 16.348 -1.192 -3.048 1.00 87.81 77 GLY A N 1
ATOM 571 C CA . GLY A 1 77 ? 15.713 -1.676 -4.260 1.00 87.81 77 GLY A CA 1
ATOM 572 C C . GLY A 1 77 ? 15.963 -0.782 -5.481 1.00 87.81 77 GLY A C 1
ATOM 573 O O . GLY A 1 77 ? 16.825 0.097 -5.475 1.00 87.81 77 GLY A O 1
ATOM 574 N N . PRO A 1 78 ? 15.181 -0.964 -6.553 1.00 85.56 78 PRO A N 1
ATOM 575 C CA . PRO A 1 78 ? 15.398 -0.301 -7.838 1.00 85.56 78 PRO A CA 1
ATOM 576 C C . PRO A 1 78 ? 15.199 1.218 -7.809 1.00 85.56 78 PRO A C 1
ATOM 578 O O . PRO A 1 78 ? 15.665 1.901 -8.716 1.00 85.56 78 PRO A O 1
ATOM 581 N N . CYS A 1 79 ? 14.502 1.736 -6.793 1.00 90.81 79 CYS A N 1
ATOM 582 C CA . CYS A 1 79 ? 14.309 3.169 -6.575 1.00 90.81 79 CYS A CA 1
ATOM 583 C C . CYS A 1 79 ? 15.243 3.769 -5.509 1.00 90.81 79 CYS A C 1
ATOM 585 O O . CYS A 1 79 ? 15.047 4.919 -5.102 1.00 90.81 79 CYS A O 1
ATOM 587 N N . ALA A 1 80 ? 16.265 3.018 -5.079 1.00 92.62 80 ALA A N 1
ATOM 588 C CA . ALA A 1 80 ? 17.237 3.475 -4.095 1.00 92.62 80 ALA A CA 1
ATOM 589 C C . ALA A 1 80 ? 17.808 4.871 -4.445 1.00 92.62 80 ALA A C 1
ATOM 591 O O . ALA A 1 80 ? 18.047 5.170 -5.620 1.00 92.62 80 ALA A O 1
ATOM 592 N N . PRO A 1 81 ? 18.045 5.736 -3.437 1.00 94.44 81 PRO A N 1
ATOM 593 C CA . PRO A 1 81 ? 18.047 5.424 -2.001 1.00 94.44 81 PRO A CA 1
ATOM 594 C C . PRO A 1 81 ? 16.667 5.468 -1.323 1.00 94.44 81 PRO A C 1
ATOM 596 O O . PRO A 1 81 ? 16.581 5.238 -0.119 1.00 94.44 81 PRO A O 1
ATOM 599 N N . ARG A 1 82 ? 15.596 5.788 -2.057 1.00 96.06 82 ARG A N 1
ATOM 600 C CA . ARG A 1 82 ? 14.233 5.811 -1.512 1.00 96.06 82 ARG A CA 1
ATOM 601 C C . ARG A 1 82 ? 13.550 4.458 -1.720 1.00 96.06 82 ARG A C 1
ATOM 603 O O . ARG A 1 82 ? 13.889 3.754 -2.673 1.00 96.06 82 ARG A O 1
ATOM 610 N N . PRO A 1 83 ? 12.582 4.081 -0.870 1.00 96.12 83 PRO A N 1
ATOM 611 C CA . PRO A 1 83 ? 11.743 2.928 -1.173 1.00 96.12 83 PRO A CA 1
ATOM 612 C C . PRO A 1 83 ? 10.921 3.181 -2.445 1.00 96.12 83 PRO A C 1
ATOM 614 O O . PRO A 1 83 ? 10.759 4.328 -2.875 1.00 96.12 83 PRO A O 1
ATOM 617 N N . THR A 1 84 ? 10.405 2.122 -3.078 1.00 94.50 84 THR A N 1
ATOM 618 C CA . THR A 1 84 ? 9.601 2.262 -4.308 1.00 94.50 84 THR A CA 1
ATOM 619 C C . THR A 1 84 ? 8.371 3.140 -4.077 1.00 94.50 84 THR A C 1
ATOM 621 O O . THR A 1 84 ? 8.041 3.956 -4.940 1.00 94.50 84 THR A O 1
ATOM 624 N N . PHE A 1 85 ? 7.735 3.022 -2.913 1.00 96.88 85 PHE A N 1
ATOM 625 C CA . PHE A 1 85 ? 6.698 3.935 -2.442 1.00 96.88 85 PHE A CA 1
ATOM 626 C C . PHE A 1 85 ? 7.125 4.515 -1.095 1.00 96.88 85 PHE A C 1
ATOM 628 O O . PHE A 1 85 ? 7.508 3.766 -0.196 1.00 96.88 85 PHE A O 1
ATOM 635 N N . ASP A 1 86 ? 7.091 5.839 -0.985 1.00 97.44 86 ASP A N 1
ATOM 636 C CA . ASP A 1 86 ? 7.589 6.604 0.160 1.00 97.44 86 ASP A CA 1
ATOM 637 C C . ASP A 1 86 ? 6.525 7.626 0.557 1.00 97.44 86 ASP A C 1
ATOM 639 O O . ASP A 1 86 ? 6.354 8.625 -0.145 1.00 97.44 86 ASP A O 1
ATOM 643 N N . ASP A 1 87 ? 5.746 7.303 1.593 1.00 97.25 87 ASP A N 1
ATOM 644 C CA . ASP A 1 87 ? 4.557 8.048 2.020 1.00 97.25 87 ASP A CA 1
ATOM 645 C C . ASP A 1 87 ? 3.664 8.448 0.828 1.00 97.25 87 ASP A C 1
ATOM 647 O O . ASP A 1 87 ? 3.177 9.574 0.717 1.00 97.25 87 ASP A O 1
ATOM 651 N N . ALA A 1 88 ? 3.473 7.507 -0.103 1.00 98.06 88 ALA A N 1
ATOM 652 C CA . ALA A 1 88 ? 2.809 7.748 -1.373 1.00 98.06 88 ALA A CA 1
ATOM 653 C C . ALA A 1 88 ? 1.284 7.757 -1.181 1.00 98.06 88 ALA A C 1
ATOM 655 O O . ALA A 1 88 ? 0.710 6.700 -0.886 1.00 98.06 88 ALA A O 1
ATOM 656 N N . PRO A 1 89 ? 0.600 8.902 -1.356 1.00 97.44 89 PRO A N 1
ATOM 657 C CA . PRO A 1 89 ? -0.847 8.942 -1.253 1.00 97.44 89 PRO A CA 1
ATOM 658 C C . PRO A 1 89 ? -1.481 8.240 -2.457 1.00 97.44 89 PRO A C 1
ATOM 660 O O . PRO A 1 89 ? -1.029 8.374 -3.597 1.00 97.44 89 PRO A O 1
ATOM 663 N N . LEU A 1 90 ? -2.564 7.520 -2.199 1.00 95.50 90 LEU A N 1
ATOM 664 C CA . LEU A 1 90 ? -3.468 7.033 -3.221 1.00 95.50 90 LEU A CA 1
ATOM 665 C C . LEU A 1 90 ? -4.409 8.162 -3.629 1.00 95.50 90 LEU A C 1
ATOM 667 O O . LEU A 1 90 ? -5.191 8.665 -2.824 1.00 95.50 90 LEU A O 1
ATOM 671 N N . VAL A 1 91 ? -4.381 8.504 -4.910 1.00 92.44 91 VAL A N 1
ATOM 672 C CA . VAL A 1 91 ? -5.393 9.355 -5.527 1.00 92.44 91 VAL A CA 1
ATOM 673 C C . VAL A 1 91 ? -6.527 8.457 -6.006 1.00 92.44 91 VAL A C 1
ATOM 675 O O . VAL A 1 91 ? -6.425 7.824 -7.060 1.00 92.44 91 VAL A O 1
ATOM 678 N N . THR A 1 92 ? -7.581 8.363 -5.199 1.00 89.88 92 THR A N 1
ATOM 679 C CA . THR A 1 92 ? -8.770 7.555 -5.494 1.00 89.88 92 THR A CA 1
ATOM 680 C C . THR A 1 92 ? -9.467 8.071 -6.753 1.00 89.88 92 THR A C 1
ATOM 682 O O . THR A 1 92 ? -9.682 9.273 -6.918 1.00 89.88 92 THR A O 1
ATOM 685 N N . VAL A 1 93 ? -9.808 7.157 -7.662 1.00 86.12 93 VAL A N 1
ATOM 686 C CA . VAL A 1 93 ? -10.644 7.451 -8.827 1.00 86.12 93 VAL A CA 1
ATOM 687 C C . VAL A 1 93 ? -12.096 7.460 -8.346 1.00 86.12 93 VAL A C 1
ATOM 689 O O . VAL A 1 93 ? -12.551 6.441 -7.826 1.00 86.12 93 VAL A O 1
ATOM 692 N N . PRO A 1 94 ? -12.829 8.580 -8.485 1.00 79.88 94 PRO A N 1
ATOM 693 C CA . PRO A 1 94 ? -14.214 8.649 -8.044 1.00 79.88 94 PRO A CA 1
ATOM 694 C C . PRO A 1 94 ? -15.065 7.605 -8.761 1.00 79.88 94 PRO A C 1
ATOM 696 O O . PRO A 1 94 ? -15.016 7.498 -9.987 1.00 79.88 94 PRO A O 1
ATOM 699 N N . GLU A 1 95 ? -15.873 6.872 -8.002 1.00 71.62 95 GLU A N 1
ATOM 700 C CA . GLU A 1 95 ? -16.831 5.938 -8.579 1.00 71.62 95 GLU A CA 1
ATOM 701 C C . GLU A 1 95 ? -17.919 6.719 -9.322 1.00 71.62 95 GLU A C 1
ATOM 703 O O . GLU A 1 95 ? -18.685 7.485 -8.731 1.00 71.62 95 GLU A O 1
ATOM 708 N N . LEU A 1 96 ? -17.987 6.547 -10.640 1.00 67.06 96 LEU A N 1
ATOM 709 C CA . LEU A 1 96 ? -19.076 7.087 -11.444 1.00 67.06 96 LEU A CA 1
ATOM 710 C C . LEU A 1 96 ? -20.124 5.992 -11.614 1.00 67.06 96 LEU A C 1
ATOM 712 O O . LEU A 1 96 ? -19.803 4.853 -11.940 1.00 67.06 96 LEU A O 1
ATOM 716 N N . SER A 1 97 ? -21.403 6.341 -11.476 1.00 60.84 97 SER A N 1
ATOM 717 C CA . SER A 1 97 ? -22.527 5.389 -11.545 1.00 60.84 97 SER A CA 1
ATOM 718 C C . SER A 1 97 ? -22.626 4.595 -12.858 1.00 60.84 97 SER A C 1
ATOM 720 O O . SER A 1 97 ? -23.391 3.639 -12.946 1.00 60.84 97 SER A O 1
ATOM 722 N N . SER A 1 98 ? -21.875 4.991 -13.888 1.00 61.81 98 SER A N 1
ATOM 723 C CA . SER A 1 98 ? -21.805 4.336 -15.199 1.00 61.81 98 SER A CA 1
ATOM 724 C C . SER A 1 98 ? -20.396 3.850 -15.566 1.00 61.81 98 SER A C 1
ATOM 726 O O . SER A 1 98 ? -20.177 3.481 -16.717 1.00 61.81 98 SER A O 1
ATOM 728 N N . ASP A 1 99 ? -19.439 3.864 -14.632 1.00 66.69 99 ASP A N 1
ATOM 729 C CA . ASP A 1 99 ? -18.090 3.347 -14.869 1.00 66.69 99 ASP A CA 1
ATOM 730 C C . ASP A 1 99 ? -18.055 1.819 -14.656 1.00 66.69 99 ASP A C 1
ATOM 732 O O . ASP A 1 99 ? -18.387 1.344 -13.563 1.00 66.69 99 ASP A O 1
ATOM 736 N N . PRO A 1 100 ? -17.652 1.022 -15.667 1.00 63.78 100 PRO A N 1
ATOM 737 C CA . PRO A 1 100 ? -17.455 -0.418 -15.523 1.00 63.78 100 PRO A CA 1
ATOM 738 C C . PRO A 1 100 ? -16.528 -0.812 -14.366 1.00 63.78 100 PRO A C 1
ATOM 740 O O . PRO A 1 100 ? -16.715 -1.886 -13.797 1.00 63.78 100 PRO A O 1
ATOM 743 N N . PHE A 1 101 ? -15.559 0.034 -13.988 1.00 65.38 101 PHE A N 1
ATOM 744 C CA . PHE A 1 101 ? -14.673 -0.251 -12.854 1.00 65.38 101 PHE A CA 1
ATOM 745 C C . PHE A 1 101 ? -15.404 -0.221 -11.507 1.00 65.38 101 PHE A C 1
ATOM 747 O O . PHE A 1 101 ? -15.095 -1.033 -10.637 1.00 65.38 101 PHE A O 1
ATOM 754 N N . SER A 1 102 ? -16.420 0.633 -11.354 1.00 62.44 102 SER A N 1
ATOM 755 C CA . SER A 1 102 ? -17.256 0.714 -10.147 1.00 62.44 102 SER A CA 1
ATOM 756 C C . SER A 1 102 ? -18.241 -0.454 -10.014 1.00 62.44 102 SER A C 1
ATOM 758 O O . SER A 1 102 ? -18.824 -0.657 -8.956 1.00 62.44 102 SER A O 1
ATOM 760 N N . GLN A 1 103 ? -18.423 -1.247 -11.074 1.00 66.38 103 GLN A N 1
ATOM 761 C CA . GLN A 1 103 ? -19.252 -2.459 -11.059 1.00 66.38 103 GLN A CA 1
ATOM 762 C C . GLN A 1 103 ? -18.430 -3.736 -10.816 1.00 66.38 103 GLN A C 1
ATOM 764 O O . GLN A 1 103 ? -18.996 -4.831 -10.745 1.00 66.38 103 GLN A O 1
ATOM 769 N N . LEU A 1 104 ? -17.099 -3.627 -10.697 1.00 66.06 104 LEU A N 1
ATOM 770 C CA . LEU A 1 104 ? -16.228 -4.781 -10.490 1.00 66.06 104 LEU A CA 1
ATOM 771 C C . LEU A 1 104 ? -16.479 -5.416 -9.121 1.00 66.06 104 LEU A C 1
ATOM 773 O O . LEU A 1 104 ? -16.144 -4.873 -8.072 1.00 66.06 104 LEU A O 1
ATOM 777 N N . THR A 1 105 ? -17.021 -6.628 -9.149 1.00 64.88 105 THR A N 1
ATOM 778 C CA . THR A 1 105 ? -17.204 -7.475 -7.971 1.00 64.88 105 THR A CA 1
ATOM 779 C C . THR A 1 105 ? -16.044 -8.461 -7.888 1.00 64.88 105 THR A C 1
ATOM 781 O O . THR A 1 105 ? -15.925 -9.385 -8.691 1.00 64.88 105 THR A O 1
ATOM 784 N N . PHE A 1 106 ? -15.157 -8.274 -6.912 1.00 66.81 106 PHE A N 1
ATOM 785 C CA . PHE A 1 106 ? -13.986 -9.133 -6.711 1.00 66.81 106 PHE A CA 1
ATOM 786 C C . PHE A 1 106 ? -14.318 -10.366 -5.856 1.00 66.81 106 PHE A C 1
ATOM 788 O O . PHE A 1 106 ? -13.695 -10.587 -4.819 1.00 66.81 106 PHE A O 1
ATOM 795 N N . GLY A 1 107 ? -15.292 -11.171 -6.292 1.00 66.31 107 GLY A N 1
ATOM 796 C CA . GLY A 1 107 ? -15.722 -12.392 -5.597 1.00 66.31 107 GLY A CA 1
ATOM 797 C C . GLY A 1 107 ? -16.216 -12.172 -4.158 1.00 66.31 107 GLY A C 1
ATOM 798 O O . GLY A 1 107 ? -16.284 -11.046 -3.666 1.00 66.31 107 GLY A O 1
ATOM 799 N N . ASP A 1 108 ? -16.552 -13.267 -3.478 1.00 73.19 108 ASP A N 1
ATOM 800 C CA . ASP A 1 108 ? -17.008 -13.230 -2.086 1.00 73.19 108 ASP A CA 1
ATOM 801 C C . ASP A 1 108 ? -15.871 -12.840 -1.115 1.00 73.19 108 ASP A C 1
ATOM 803 O O . ASP A 1 108 ? -14.683 -13.056 -1.387 1.00 73.19 108 ASP A O 1
ATOM 807 N N . GLY A 1 109 ? -16.237 -12.277 0.043 1.00 84.94 109 GLY A N 1
ATOM 808 C CA . GLY A 1 109 ? -15.312 -11.989 1.152 1.00 84.94 109 GLY A CA 1
ATOM 809 C C . GLY A 1 109 ? -14.755 -10.562 1.224 1.00 84.94 109 GLY A C 1
ATOM 810 O O . GLY A 1 109 ? -13.810 -10.315 1.971 1.00 84.94 109 GLY A O 1
ATOM 811 N N . ARG A 1 110 ? -15.307 -9.624 0.449 1.00 88.69 110 ARG A N 1
ATOM 812 C CA . ARG A 1 110 ? -14.913 -8.206 0.440 1.00 88.69 110 ARG A CA 1
ATOM 813 C C . ARG A 1 110 ? -16.110 -7.335 0.756 1.00 88.69 110 ARG A C 1
ATOM 815 O O . ARG A 1 110 ? -17.157 -7.518 0.144 1.00 88.69 110 ARG A O 1
ATOM 822 N N . ASP A 1 111 ? -15.918 -6.367 1.638 1.00 89.25 111 ASP A N 1
ATOM 823 C CA . ASP A 1 111 ? -16.977 -5.426 2.006 1.00 89.25 111 ASP A CA 1
ATOM 824 C C . ASP A 1 111 ? -16.956 -4.184 1.126 1.00 89.25 111 ASP A C 1
ATOM 826 O O . ASP A 1 111 ? -18.000 -3.608 0.832 1.00 89.25 111 ASP A O 1
ATOM 830 N N . TYR A 1 112 ? -15.769 -3.780 0.668 1.00 88.56 112 TYR A N 1
ATOM 831 C CA . TYR A 1 112 ? -15.612 -2.602 -0.172 1.00 88.56 112 TYR A CA 1
ATOM 832 C C . TYR A 1 112 ? -14.375 -2.706 -1.064 1.00 88.56 112 TYR A C 1
ATOM 834 O O . TYR A 1 112 ? -13.364 -3.300 -0.683 1.00 88.56 112 TYR A O 1
ATOM 842 N N . ASN A 1 113 ? -14.449 -2.128 -2.263 1.00 89.12 113 ASN A N 1
ATOM 843 C CA . ASN A 1 113 ? -13.322 -2.021 -3.180 1.00 89.12 113 ASN A CA 1
ATOM 844 C C . ASN A 1 113 ? -13.255 -0.605 -3.727 1.00 89.12 113 ASN A C 1
ATOM 846 O O . ASN A 1 113 ? -14.281 -0.047 -4.087 1.00 89.12 113 ASN A O 1
ATOM 850 N N . PHE A 1 114 ? -12.048 -0.073 -3.862 1.00 90.38 114 PHE A N 1
ATOM 851 C CA . PHE A 1 114 ? -11.819 1.190 -4.548 1.00 90.38 114 PHE A CA 1
ATOM 852 C C . PHE A 1 114 ? -10.519 1.128 -5.339 1.00 90.38 114 PHE A C 1
ATOM 854 O O . PHE A 1 114 ? -9.633 0.306 -5.082 1.00 90.38 114 PHE A O 1
ATOM 861 N N . VAL A 1 115 ? -10.428 1.984 -6.350 1.00 91.50 115 VAL A N 1
ATOM 862 C CA . VAL A 1 115 ? -9.297 2.038 -7.273 1.00 91.50 115 VAL A CA 1
ATOM 863 C C . VAL A 1 115 ? -8.699 3.431 -7.231 1.00 91.50 115 VAL A C 1
ATOM 865 O O . VAL A 1 115 ? -9.404 4.423 -7.067 1.00 91.50 115 VAL A O 1
ATOM 868 N N . GLY A 1 116 ? -7.388 3.518 -7.395 1.00 92.19 116 GLY A N 1
ATOM 869 C CA . GLY A 1 116 ? -6.694 4.789 -7.482 1.00 92.19 116 GLY A CA 1
ATOM 870 C C . GLY A 1 116 ? -5.329 4.662 -8.128 1.00 92.19 116 GLY A C 1
ATOM 871 O O . GLY A 1 116 ? -4.943 3.605 -8.634 1.00 92.19 116 GLY A O 1
ATOM 872 N N . TRP A 1 117 ? -4.587 5.758 -8.078 1.00 94.25 117 TRP A N 1
ATOM 873 C CA . TRP A 1 117 ? -3.205 5.828 -8.531 1.00 94.25 117 TRP A CA 1
ATOM 874 C C . TRP A 1 117 ? -2.290 6.150 -7.359 1.00 94.25 117 TRP A C 1
ATOM 876 O O . TRP A 1 117 ? -2.583 7.048 -6.575 1.00 94.25 117 TRP A O 1
ATOM 886 N N . VAL A 1 118 ? -1.180 5.425 -7.255 1.00 96.19 118 VAL A N 1
ATOM 887 C CA . VAL A 1 118 ? -0.073 5.746 -6.348 1.00 96.19 118 VAL A CA 1
ATOM 888 C C . VAL A 1 118 ? 1.156 6.104 -7.168 1.00 96.19 118 VAL A C 1
ATOM 890 O O . VAL A 1 118 ? 1.495 5.426 -8.144 1.00 96.19 118 VAL A O 1
ATOM 893 N N . GLU A 1 119 ? 1.840 7.168 -6.769 1.00 96.00 119 GLU A N 1
ATOM 894 C CA . GLU A 1 119 ? 3.093 7.571 -7.398 1.00 96.00 119 GLU A CA 1
ATOM 895 C C . GLU A 1 119 ? 4.259 6.804 -6.783 1.00 96.00 119 GLU A C 1
ATOM 897 O O . GLU A 1 119 ? 4.488 6.844 -5.575 1.00 96.00 119 GLU A O 1
ATOM 902 N N . SER A 1 120 ? 5.014 6.100 -7.626 1.00 94.50 120 SER A N 1
ATOM 903 C CA . SER A 1 120 ? 6.286 5.525 -7.192 1.00 94.50 120 SER A CA 1
ATOM 904 C C . SER A 1 120 ? 7.400 6.563 -7.261 1.00 94.50 120 SER A C 1
ATOM 906 O O . SER A 1 120 ? 7.397 7.469 -8.095 1.00 94.50 120 SER A O 1
ATOM 908 N N . THR A 1 121 ? 8.419 6.387 -6.433 1.00 96.00 121 THR A N 1
ATOM 909 C CA . THR A 1 121 ? 9.531 7.334 -6.313 1.00 96.00 121 THR A CA 1
ATOM 910 C C . THR A 1 121 ? 10.430 7.406 -7.548 1.00 96.00 121 THR A C 1
ATOM 912 O O . THR A 1 121 ? 11.140 8.403 -7.703 1.00 96.00 121 THR A O 1
ATOM 915 N N . CYS A 1 122 ? 10.422 6.378 -8.408 1.00 91.50 122 CYS A N 1
ATOM 916 C CA . CYS A 1 122 ? 11.269 6.318 -9.603 1.00 91.50 122 CYS A CA 1
ATOM 917 C C . CYS A 1 122 ? 10.610 5.731 -10.864 1.00 91.50 122 CYS A C 1
ATOM 919 O O . CYS A 1 122 ? 11.183 5.829 -11.947 1.00 91.50 122 CYS A O 1
ATOM 921 N N . ARG A 1 123 ? 9.428 5.107 -10.762 1.00 86.56 123 ARG A N 1
ATOM 922 C CA . ARG A 1 123 ? 8.776 4.409 -11.888 1.00 86.56 123 ARG A CA 1
ATOM 923 C C . ARG A 1 123 ? 7.522 5.134 -12.388 1.00 86.56 123 ARG A C 1
ATOM 925 O O . ARG A 1 123 ? 6.885 4.636 -13.313 1.00 86.56 123 ARG A O 1
ATOM 932 N N . GLY A 1 124 ? 7.156 6.280 -11.809 1.00 90.38 124 GLY A N 1
ATOM 933 C CA . GLY A 1 124 ? 5.917 7.007 -12.111 1.00 90.38 124 GLY A CA 1
ATOM 934 C C . GLY A 1 124 ? 4.658 6.310 -11.570 1.00 90.38 124 GLY A C 1
ATOM 935 O O . GLY A 1 124 ? 4.779 5.460 -10.675 1.00 90.38 124 GLY A O 1
ATOM 936 N N . PRO A 1 125 ? 3.472 6.597 -12.135 1.00 92.62 125 PRO A N 1
ATOM 937 C CA . PRO A 1 125 ? 2.204 6.141 -11.580 1.00 92.62 125 PRO A CA 1
ATOM 938 C C . PRO A 1 125 ? 2.026 4.627 -11.692 1.00 92.62 125 PRO A C 1
ATOM 940 O O . PRO A 1 125 ? 2.448 3.980 -12.665 1.00 92.62 125 PRO A O 1
ATOM 943 N N . VAL A 1 126 ? 1.377 4.063 -10.678 1.00 93.38 126 VAL A N 1
ATOM 944 C CA . VAL A 1 126 ? 0.973 2.660 -10.582 1.00 93.38 126 VAL A CA 1
ATOM 945 C C . VAL A 1 126 ? -0.493 2.623 -10.166 1.00 93.38 126 VAL A C 1
ATOM 947 O O . VAL A 1 126 ? -0.896 3.319 -9.236 1.00 93.38 126 VAL A O 1
ATOM 950 N N . MET A 1 127 ? -1.301 1.831 -10.868 1.00 93.44 127 MET A N 1
ATOM 951 C CA . MET A 1 127 ? -2.702 1.643 -10.509 1.00 93.44 127 MET A CA 1
ATOM 952 C C . MET A 1 127 ? -2.775 0.759 -9.269 1.00 93.44 127 MET A C 1
ATOM 954 O O . MET A 1 127 ? -2.097 -0.265 -9.197 1.00 93.44 127 MET A O 1
ATOM 958 N N . ALA A 1 128 ? -3.613 1.132 -8.316 1.00 94.69 128 ALA A N 1
ATOM 959 C CA . ALA A 1 128 ? -3.867 0.365 -7.114 1.00 94.69 128 ALA A CA 1
ATOM 960 C C . ALA A 1 128 ? -5.347 -0.009 -7.041 1.00 94.69 128 ALA A C 1
ATOM 962 O O . ALA A 1 128 ? -6.214 0.850 -7.176 1.00 94.69 128 ALA A O 1
ATOM 963 N N . VAL A 1 129 ? -5.622 -1.288 -6.803 1.00 93.56 129 VAL A N 1
ATOM 964 C CA . VAL A 1 129 ? -6.940 -1.782 -6.400 1.00 93.56 129 VAL A CA 1
ATOM 965 C C . VAL A 1 129 ? -6.842 -2.159 -4.932 1.00 93.56 129 VAL A C 1
ATOM 967 O O . VAL A 1 129 ? -6.037 -3.020 -4.569 1.00 93.56 129 VAL A O 1
ATOM 970 N N . VAL A 1 130 ? -7.656 -1.516 -4.105 1.00 95.00 130 VAL A N 1
ATOM 971 C CA . VAL A 1 130 ? -7.724 -1.753 -2.666 1.00 95.00 130 VAL A CA 1
ATOM 972 C C . VAL A 1 130 ? -9.017 -2.495 -2.370 1.00 95.00 130 VAL A C 1
ATOM 974 O O . VAL A 1 130 ? -10.093 -2.032 -2.742 1.00 95.00 130 VAL A O 1
ATOM 977 N N . SER A 1 131 ? -8.912 -3.644 -1.712 1.00 94.06 131 SER A N 1
ATOM 978 C CA . SER A 1 131 ? -10.057 -4.412 -1.227 1.00 94.06 131 SER A CA 1
ATOM 979 C C . SER A 1 131 ? -10.038 -4.447 0.298 1.00 94.06 131 SER A C 1
ATOM 981 O O . SER A 1 131 ? -9.069 -4.920 0.896 1.00 94.06 131 SER A O 1
ATOM 983 N N . LEU A 1 132 ? -11.117 -3.974 0.916 1.00 94.19 132 LEU A N 1
ATOM 984 C CA . LEU A 1 132 ? -11.373 -4.116 2.346 1.00 94.19 132 LEU A CA 1
ATOM 985 C C . LEU A 1 132 ? -12.051 -5.471 2.564 1.00 94.19 132 LEU A C 1
ATOM 987 O O . LEU A 1 132 ? -13.138 -5.726 2.038 1.00 94.19 132 LEU A O 1
ATOM 991 N N . MET A 1 133 ? -11.359 -6.372 3.255 1.00 93.88 133 MET A N 1
ATOM 992 C CA . MET A 1 133 ? -11.769 -7.766 3.416 1.00 93.88 133 MET A CA 1
ATOM 993 C C . MET A 1 133 ? -12.647 -7.931 4.661 1.00 93.88 133 MET A C 1
ATOM 995 O O . MET A 1 133 ? -12.433 -7.250 5.666 1.00 93.88 133 MET A O 1
ATOM 999 N N . ASN A 1 134 ? -13.592 -8.872 4.642 1.00 91.75 134 ASN A N 1
ATOM 1000 C CA . ASN A 1 134 ? -14.525 -9.092 5.760 1.00 91.75 134 ASN A CA 1
ATOM 1001 C C . ASN A 1 134 ? -13.899 -9.681 7.033 1.00 91.75 134 ASN A C 1
ATOM 1003 O O . ASN A 1 134 ? -14.504 -9.646 8.103 1.00 91.75 134 ASN A O 1
ATOM 1007 N N . ASP A 1 135 ? -12.665 -10.166 6.941 1.00 91.81 135 ASP A N 1
ATOM 1008 C CA . ASP A 1 135 ? -11.830 -10.615 8.055 1.00 91.81 135 ASP A CA 1
ATOM 1009 C C . ASP A 1 135 ? -10.935 -9.495 8.621 1.00 91.81 135 ASP A C 1
ATOM 1011 O O . ASP A 1 135 ? -10.028 -9.758 9.411 1.00 91.81 135 ASP A O 1
ATOM 1015 N N . SER A 1 136 ? -11.215 -8.236 8.260 1.00 89.94 136 SER A N 1
ATOM 1016 C CA . SER A 1 136 ? -10.437 -7.046 8.642 1.00 89.94 136 SER A CA 1
ATOM 1017 C C . SER A 1 136 ? -9.009 -7.009 8.078 1.00 89.94 136 SER A C 1
ATOM 1019 O O . SER A 1 136 ? -8.188 -6.209 8.534 1.00 89.94 136 SER A O 1
ATOM 1021 N N . GLU A 1 137 ? -8.695 -7.837 7.076 1.00 94.88 137 GLU A N 1
ATOM 1022 C CA . GLU A 1 137 ? -7.495 -7.672 6.252 1.00 94.88 137 GLU A CA 1
ATOM 1023 C C . GLU A 1 137 ? -7.700 -6.570 5.195 1.00 94.88 137 GLU A C 1
ATOM 1025 O O . GLU A 1 137 ? -8.823 -6.225 4.811 1.00 94.88 137 GLU A O 1
ATOM 1030 N N . LEU A 1 138 ? -6.592 -6.027 4.692 1.00 96.12 138 LEU A N 1
ATOM 1031 C CA . LEU A 1 138 ? -6.586 -5.182 3.501 1.00 96.12 138 LEU A CA 1
ATOM 1032 C C . LEU A 1 138 ? -5.783 -5.882 2.407 1.00 96.12 138 LEU A C 1
ATOM 1034 O O . LEU A 1 138 ? -4.664 -6.358 2.617 1.00 96.12 138 LEU A O 1
ATOM 1038 N N . GLU A 1 139 ? -6.364 -5.948 1.215 1.00 95.62 139 GLU A N 1
ATOM 1039 C CA . GLU A 1 139 ? -5.708 -6.498 0.039 1.00 95.62 139 GLU A CA 1
ATOM 1040 C C . GLU A 1 139 ? -5.385 -5.373 -0.945 1.00 95.62 139 GLU A C 1
ATOM 1042 O O . GLU A 1 139 ? -6.278 -4.689 -1.440 1.00 95.62 139 GLU A O 1
ATOM 1047 N N . LEU A 1 140 ? -4.098 -5.174 -1.229 1.00 96.19 140 LEU A N 1
ATOM 1048 C CA . LEU A 1 140 ? -3.621 -4.154 -2.161 1.00 96.19 140 LEU A CA 1
ATOM 1049 C C . LEU A 1 140 ? -3.049 -4.836 -3.399 1.00 96.19 140 LEU A C 1
ATOM 1051 O O . LEU A 1 140 ? -2.054 -5.556 -3.309 1.00 96.19 140 LEU A O 1
ATOM 1055 N N . ARG A 1 141 ? -3.640 -4.577 -4.564 1.00 94.12 141 ARG A N 1
ATOM 1056 C CA . ARG A 1 141 ? -3.100 -5.002 -5.859 1.00 94.12 141 ARG A CA 1
ATOM 1057 C C . ARG A 1 141 ? -2.524 -3.804 -6.581 1.00 94.12 141 ARG A C 1
ATOM 1059 O O . ARG A 1 141 ? -3.243 -2.850 -6.848 1.00 94.12 141 ARG A O 1
ATOM 1066 N N . LEU A 1 142 ? -1.249 -3.877 -6.926 1.00 93.44 142 LEU A N 1
ATOM 1067 C CA . LEU A 1 142 ? -0.561 -2.874 -7.720 1.00 93.44 142 LEU A CA 1
ATOM 1068 C C . LEU A 1 142 ? -0.405 -3.385 -9.143 1.00 93.44 142 LEU A C 1
ATOM 1070 O O . LEU A 1 142 ? 0.153 -4.460 -9.356 1.00 93.44 142 LEU A O 1
ATOM 1074 N N . LEU A 1 143 ? -0.871 -2.599 -10.106 1.00 90.69 143 LEU A N 1
ATOM 1075 C CA . LEU A 1 143 ? -0.783 -2.887 -11.526 1.00 90.69 143 LEU A CA 1
ATOM 1076 C C . LEU A 1 143 ? -0.056 -1.745 -12.221 1.00 90.69 143 LEU A C 1
ATOM 1078 O O . LEU A 1 143 ? -0.502 -0.596 -12.229 1.00 90.69 143 LEU A O 1
ATOM 1082 N N . LYS A 1 144 ? 1.067 -2.070 -12.851 1.00 87.69 144 LYS A N 1
ATOM 1083 C CA . LYS A 1 144 ? 1.723 -1.176 -13.794 1.00 87.69 144 LYS A CA 1
ATOM 1084 C C . LYS A 1 144 ? 1.470 -1.691 -15.206 1.00 87.69 144 LYS A C 1
ATOM 1086 O O . LYS A 1 144 ? 1.861 -2.829 -15.495 1.00 87.69 144 LYS A O 1
ATOM 1091 N N . PRO A 1 145 ? 0.848 -0.881 -16.082 1.00 78.00 145 PRO A N 1
ATOM 1092 C CA . PRO A 1 145 ? 0.737 -1.212 -17.492 1.00 78.00 145 PRO A CA 1
ATOM 1093 C C . PRO A 1 145 ? 2.108 -1.558 -18.084 1.00 78.00 145 PRO A C 1
ATOM 1095 O O . PRO A 1 145 ? 3.124 -1.022 -17.627 1.00 78.00 145 PRO A O 1
ATOM 1098 N N . PRO A 1 146 ? 2.154 -2.460 -19.075 1.00 74.81 146 PRO A N 1
ATOM 1099 C CA . PRO A 1 146 ? 3.407 -2.857 -19.682 1.00 74.81 146 PRO A CA 1
ATOM 1100 C C . PRO A 1 146 ? 4.112 -1.656 -20.307 1.00 74.81 146 PRO A C 1
ATOM 1102 O O . PRO A 1 146 ? 3.500 -0.855 -21.013 1.00 74.81 146 PRO A O 1
ATOM 1105 N N . VAL A 1 147 ? 5.416 -1.572 -20.072 1.00 67.50 147 VAL A N 1
ATOM 1106 C CA . VAL A 1 147 ? 6.319 -0.741 -20.869 1.00 67.50 147 VAL A CA 1
ATOM 1107 C C . VAL A 1 147 ? 7.012 -1.635 -21.889 1.00 67.50 147 VAL A C 1
ATOM 1109 O O . VAL A 1 147 ? 7.303 -2.796 -21.593 1.00 67.50 147 VAL A O 1
ATOM 1112 N N . GLU A 1 148 ? 7.244 -1.113 -23.091 1.00 69.94 148 GLU A N 1
ATOM 1113 C CA . GLU A 1 148 ? 8.060 -1.799 -24.095 1.00 69.94 148 GLU A CA 1
ATOM 1114 C C . GLU A 1 148 ? 9.468 -2.030 -23.538 1.00 69.94 148 GLU A C 1
ATOM 1116 O O . GLU A 1 148 ? 10.100 -1.122 -22.995 1.00 69.94 148 GLU A O 1
ATOM 1121 N N . THR A 1 149 ? 9.946 -3.266 -23.650 1.00 67.31 149 THR A N 1
ATOM 1122 C CA . THR A 1 149 ? 11.313 -3.649 -23.288 1.00 67.31 149 THR A CA 1
ATOM 1123 C C . THR A 1 149 ? 11.907 -4.475 -24.421 1.00 67.31 149 THR A C 1
ATOM 1125 O O . THR A 1 149 ? 11.170 -5.057 -25.213 1.00 67.31 149 THR A O 1
ATOM 1128 N N . GLU A 1 150 ? 13.232 -4.626 -24.451 1.00 65.69 150 GLU A N 1
ATOM 1129 C CA . GLU A 1 150 ? 13.923 -5.553 -25.368 1.00 65.69 150 GLU A CA 1
ATOM 1130 C C . GLU A 1 150 ? 13.375 -6.997 -25.285 1.00 65.69 150 GLU A C 1
ATOM 1132 O O . GLU A 1 150 ? 13.476 -7.773 -26.231 1.00 65.69 150 GLU A O 1
ATOM 1137 N N . ALA A 1 151 ? 12.762 -7.370 -24.153 1.00 66.69 151 ALA A N 1
ATOM 1138 C CA . ALA A 1 151 ? 12.154 -8.678 -23.911 1.00 66.69 151 ALA A CA 1
ATOM 1139 C C . ALA A 1 151 ? 10.622 -8.700 -24.118 1.00 66.69 151 ALA A C 1
ATOM 1141 O O . ALA A 1 151 ? 9.962 -9.639 -23.646 1.00 66.69 151 ALA A O 1
ATOM 1142 N N . GLY A 1 152 ? 10.076 -7.670 -24.778 1.00 68.75 152 GLY A N 1
ATOM 1143 C CA . GLY A 1 152 ? 8.654 -7.433 -25.031 1.00 68.75 152 GLY A CA 1
ATOM 1144 C C . GLY A 1 152 ? 7.927 -6.670 -23.910 1.00 68.75 152 GLY A C 1
ATOM 1145 O O . GLY A 1 152 ? 8.489 -6.467 -22.827 1.00 68.75 152 GLY A O 1
ATOM 1146 N N . PRO A 1 153 ? 6.667 -6.258 -24.138 1.00 65.94 153 PRO A N 1
ATOM 1147 C CA . PRO A 1 153 ? 5.846 -5.590 -23.134 1.00 65.94 153 PRO A CA 1
ATOM 1148 C C . PRO A 1 153 ? 5.550 -6.528 -21.958 1.00 65.94 153 PRO A C 1
ATOM 1150 O O . PRO A 1 153 ? 4.985 -7.608 -22.141 1.00 65.94 153 PRO A O 1
ATOM 1153 N N . ARG A 1 154 ? 5.907 -6.121 -20.733 1.00 69.94 154 ARG A N 1
ATOM 1154 C CA . ARG A 1 154 ? 5.606 -6.893 -19.512 1.00 69.94 154 ARG A CA 1
ATOM 1155 C C . ARG A 1 154 ? 4.901 -6.029 -18.472 1.00 69.94 154 ARG A C 1
ATOM 1157 O O . ARG A 1 154 ? 5.488 -5.041 -18.031 1.00 69.94 154 ARG A O 1
ATOM 1164 N N . PRO A 1 155 ? 3.663 -6.368 -18.067 1.00 78.62 155 PRO A N 1
ATOM 1165 C CA . PRO A 1 155 ? 3.011 -5.664 -16.974 1.00 78.62 155 PRO A CA 1
ATOM 1166 C C . PRO A 1 155 ? 3.747 -5.967 -15.669 1.00 78.62 155 PRO A C 1
ATOM 1168 O O . PRO A 1 155 ? 4.272 -7.069 -15.497 1.00 78.62 155 PRO A O 1
ATOM 1171 N N . ALA A 1 156 ? 3.765 -5.019 -14.735 1.00 85.31 156 ALA A N 1
ATOM 1172 C CA . ALA A 1 156 ? 4.200 -5.293 -13.369 1.00 85.31 156 ALA A CA 1
ATOM 1173 C C . ALA A 1 156 ? 2.975 -5.507 -12.484 1.00 85.31 156 ALA A C 1
ATOM 1175 O O . ALA A 1 156 ? 2.065 -4.679 -12.482 1.00 85.31 156 ALA A O 1
ATOM 1176 N N . PHE A 1 157 ? 2.977 -6.590 -11.713 1.00 88.06 157 PHE A N 1
ATOM 1177 C CA . PHE A 1 157 ? 1.938 -6.861 -10.729 1.00 88.06 157 PHE A CA 1
ATOM 1178 C C . PHE A 1 157 ? 2.541 -7.165 -9.356 1.00 88.06 157 PHE A C 1
ATOM 1180 O O . PHE A 1 157 ? 3.521 -7.912 -9.257 1.00 88.06 157 PHE A O 1
ATOM 1187 N N . ALA A 1 158 ? 1.931 -6.614 -8.307 1.00 89.88 158 ALA A N 1
ATOM 1188 C CA . ALA A 1 158 ? 2.126 -7.031 -6.922 1.00 89.88 158 ALA A CA 1
ATOM 1189 C C . ALA A 1 158 ? 0.781 -7.162 -6.207 1.00 89.88 158 ALA A C 1
ATOM 1191 O O . ALA A 1 158 ? -0.146 -6.400 -6.460 1.00 89.88 158 ALA A O 1
ATOM 1192 N N . LEU A 1 159 ? 0.704 -8.112 -5.282 1.00 93.50 159 LEU A N 1
ATOM 1193 C CA . LEU A 1 159 ? -0.422 -8.305 -4.378 1.00 93.50 159 LEU A CA 1
ATOM 1194 C C . LEU A 1 159 ? 0.123 -8.318 -2.957 1.00 93.50 159 LEU A C 1
ATOM 1196 O O . LEU A 1 159 ? 1.027 -9.094 -2.667 1.00 93.50 159 LEU A O 1
ATOM 1200 N N . PHE A 1 160 ? -0.447 -7.507 -2.082 1.00 95.06 160 PHE A N 1
ATOM 1201 C CA . PHE A 1 160 ? -0.184 -7.530 -0.651 1.00 95.06 160 PHE A CA 1
ATOM 1202 C C . PHE A 1 160 ? -1.444 -7.968 0.073 1.00 95.06 160 PHE A C 1
ATOM 1204 O O . PHE A 1 160 ? -2.539 -7.516 -0.259 1.00 95.06 160 PHE A O 1
ATOM 1211 N N . ARG A 1 161 ? -1.263 -8.804 1.093 1.00 94.00 161 ARG A N 1
ATOM 1212 C CA . ARG A 1 161 ? -2.265 -9.030 2.131 1.00 94.00 161 ARG A CA 1
ATOM 1213 C C . ARG A 1 161 ? -1.720 -8.490 3.431 1.00 94.00 161 ARG A C 1
ATOM 1215 O O . ARG A 1 161 ? -0.636 -8.891 3.861 1.00 94.00 161 ARG A O 1
ATOM 1222 N N . THR A 1 162 ? -2.437 -7.545 4.013 1.00 96.69 162 THR A N 1
ATOM 1223 C CA . THR A 1 162 ? -1.973 -6.788 5.165 1.00 96.69 162 THR A CA 1
ATOM 1224 C C . THR A 1 162 ? -2.947 -6.928 6.323 1.00 96.69 162 THR A C 1
ATOM 1226 O O . THR A 1 162 ? -4.149 -7.135 6.148 1.00 96.69 162 THR A O 1
ATOM 1229 N N . LYS A 1 163 ? -2.401 -6.830 7.533 1.00 97.00 163 LYS A N 1
ATOM 1230 C CA . LYS A 1 163 ? -3.154 -6.867 8.785 1.00 97.00 163 LYS A CA 1
ATOM 1231 C C . LYS A 1 163 ? -2.903 -5.593 9.552 1.00 97.00 163 LYS A C 1
ATOM 1233 O O . LYS A 1 163 ? -1.779 -5.087 9.547 1.00 97.00 163 LYS A O 1
ATOM 1238 N N . LEU A 1 164 ? -3.940 -5.106 10.222 1.00 96.94 164 LEU A N 1
ATOM 1239 C CA . LEU A 1 164 ? -3.798 -3.989 11.136 1.00 96.94 164 LEU A CA 1
ATOM 1240 C C . LEU A 1 164 ? -2.796 -4.359 12.238 1.00 96.94 164 LEU A C 1
ATOM 1242 O O . LEU A 1 164 ? -2.888 -5.421 12.855 1.00 96.94 164 LEU A O 1
ATOM 1246 N N . SER A 1 165 ? -1.826 -3.484 12.460 1.00 96.50 165 SER A N 1
ATOM 1247 C CA . SER A 1 165 ? -0.791 -3.625 13.473 1.00 96.50 165 SER A CA 1
ATOM 1248 C C . SER A 1 165 ? -0.629 -2.309 14.218 1.00 96.50 165 SER A C 1
ATOM 1250 O O . SER A 1 165 ? -0.665 -1.232 13.625 1.00 96.50 165 SER A O 1
ATOM 1252 N N . THR A 1 166 ? -0.399 -2.400 15.525 1.00 93.00 166 THR A N 1
ATOM 1253 C CA . THR A 1 166 ? -0.003 -1.265 16.362 1.00 93.00 166 THR A CA 1
ATOM 1254 C C . THR A 1 166 ? 1.521 -1.125 16.341 1.00 93.00 166 THR A C 1
ATOM 1256 O O . THR A 1 166 ? 2.221 -2.088 16.658 1.00 93.00 166 THR A O 1
ATOM 1259 N N . GLY A 1 167 ? 2.048 0.054 16.009 1.00 84.00 167 GLY A N 1
ATOM 1260 C CA . GLY A 1 167 ? 3.488 0.331 15.929 1.00 84.00 167 GLY A CA 1
ATOM 1261 C C . GLY A 1 167 ? 4.040 0.356 14.497 1.00 84.00 167 GLY A C 1
ATOM 1262 O O . GLY A 1 167 ? 3.296 0.479 13.526 1.00 84.00 167 GLY A O 1
ATOM 1263 N N . SER A 1 168 ? 5.368 0.281 14.349 1.00 83.25 168 SER A N 1
ATOM 1264 C CA . SER A 1 168 ? 6.002 0.240 13.022 1.00 83.25 168 SER A CA 1
ATOM 1265 C C . SER A 1 168 ? 5.881 -1.151 12.387 1.00 83.25 168 SER A C 1
ATOM 1267 O O . SER A 1 168 ? 5.881 -2.165 13.082 1.00 83.25 168 SER A O 1
ATOM 1269 N N . CYS A 1 169 ? 5.854 -1.224 11.052 1.00 92.38 169 CYS A N 1
ATOM 1270 C CA . CYS A 1 169 ? 5.837 -2.496 10.313 1.00 92.38 169 CYS A CA 1
ATOM 1271 C C . CYS A 1 169 ? 7.196 -3.235 10.314 1.00 92.38 169 CYS A C 1
ATOM 1273 O O . CYS A 1 169 ? 7.403 -4.165 9.530 1.00 92.38 169 CYS A O 1
ATOM 1275 N N . GLY A 1 170 ? 8.135 -2.830 11.179 1.00 86.19 170 GLY A N 1
ATOM 1276 C CA . GLY A 1 170 ? 9.448 -3.461 11.318 1.00 86.19 170 GLY A CA 1
ATOM 1277 C C . GLY A 1 170 ? 10.427 -3.151 10.180 1.00 86.19 170 GLY A C 1
ATOM 1278 O O . GLY A 1 170 ? 11.256 -4.006 9.850 1.00 86.19 170 GLY A O 1
ATOM 1279 N N . PHE A 1 171 ? 10.302 -1.979 9.553 1.00 87.62 171 PHE A N 1
ATOM 1280 C CA . PHE A 1 171 ? 11.247 -1.414 8.589 1.00 87.62 171 PHE A CA 1
ATOM 1281 C C . PHE A 1 171 ? 11.136 0.109 8.543 1.00 87.62 171 PHE A C 1
ATOM 1283 O O . PHE A 1 171 ? 10.079 0.623 8.982 1.00 87.62 171 PHE A O 1
#

pLDDT: mean 83.18, std 14.95, range [39.06, 98.06]